Protein AF-A0A5D3FAR1-F1 (afdb_monomer)

pLDDT: mean 75.67, std 11.91, range [49.59, 92.31]

Foldseek 3Di:
DWDWDWDQPPVQRKIFIWTWQDDPDDDAIWTWAFDDDPPDTDIDIDGDDPDPDDDHGNDIGHNVRVVVVVVVCCVVVVPDPCVVVVVVVVVVVVVVVVVVVVVVVVCVVVVVPDPDPDDPVVVVVVVVVPDD

Mean predicted aligne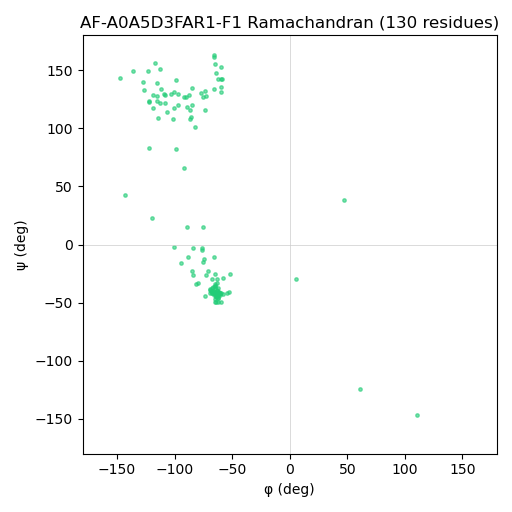d error: 16.91 Å

Organism: NCBI:txid2604572

Solvent-accessible surface area (backbone atoms only — not comparable to full-atom values): 7852 Å² total; per-residue (Å²): 88,81,44,79,47,80,42,80,39,75,94,74,52,24,41,37,33,35,44,29,38,48,50,86,74,96,52,73,31,27,30,43,40,64,44,82,55,87,98,43,80,44,78,46,80,40,80,44,68,92,71,78,86,80,69,81,58,35,43,77,37,47,54,69,57,46,51,52,49,51,51,51,48,46,59,70,67,41,79,52,82,55,49,65,55,52,49,52,51,50,54,49,53,49,54,54,50,52,52,50,51,52,50,51,52,50,49,53,62,52,65,70,62,67,76,80,92,64,81,63,65,76,61,58,54,61,62,67,74,70,67,135

Sequence (132 aa):
MIRAYIREDLPSLSLAVYLVDQQDGERPSRILRIIEGGDATAVQWADLPTERFDVEPTLRIGDSEARALLEALAGHYGGTTDMRTLRADLDYERRRVDELIALMGAVITNGMRRPPRRPPEALMRKLTENQP

Structure (mmCIF, N/CA/C/O backbone):
data_AF-A0A5D3FAR1-F1
#
_entry.id   AF-A0A5D3FAR1-F1
#
loop_
_atom_site.group_PDB
_atom_site.id
_atom_site.type_symbol
_atom_site.label_atom_id
_atom_site.label_alt_id
_atom_site.label_comp_id
_atom_site.label_asym_id
_atom_site.label_entity_id
_atom_site.label_seq_id
_atom_site.pdbx_PDB_ins_code
_atom_site.Cartn_x
_atom_site.Cartn_y
_atom_site.Cartn_z
_atom_site.occupancy
_atom_site.B_iso_or_equiv
_atom_site.auth_seq_id
_atom_site.auth_comp_id
_atom_site.auth_asym_id
_atom_site.auth_atom_id
_atom_site.pdbx_PDB_model_num
ATOM 1 N N . MET A 1 1 ? 20.068 4.408 4.145 1.00 84.38 1 MET A N 1
ATOM 2 C CA . MET A 1 1 ? 19.150 3.507 4.883 1.00 84.38 1 MET A CA 1
ATOM 3 C C . MET A 1 1 ? 17.947 3.259 3.997 1.00 84.38 1 MET A C 1
ATOM 5 O O . MET A 1 1 ? 17.277 4.216 3.630 1.00 84.38 1 MET A O 1
ATOM 9 N N . ILE A 1 2 ? 17.638 1.998 3.690 1.00 87.75 2 ILE A N 1
ATOM 10 C CA . ILE A 1 2 ? 16.478 1.672 2.851 1.00 87.75 2 ILE A CA 1
ATOM 11 C C . ILE A 1 2 ? 15.190 1.788 3.673 1.00 87.75 2 ILE A C 1
ATOM 13 O O . ILE A 1 2 ? 15.088 1.234 4.768 1.00 87.75 2 ILE A O 1
ATOM 17 N N . ARG A 1 3 ? 14.206 2.507 3.135 1.00 86.69 3 ARG A N 1
ATOM 18 C CA . ARG A 1 3 ? 12.857 2.661 3.675 1.00 86.69 3 ARG A CA 1
ATOM 19 C C . ARG A 1 3 ? 11.823 2.325 2.613 1.00 86.69 3 ARG A C 1
ATOM 21 O O . ARG A 1 3 ? 11.966 2.710 1.455 1.00 86.69 3 ARG A O 1
ATOM 28 N N . ALA A 1 4 ? 10.770 1.637 3.036 1.00 87.31 4 ALA A N 1
ATOM 29 C CA . ALA A 1 4 ? 9.595 1.401 2.216 1.00 87.31 4 ALA A CA 1
ATOM 30 C C . ALA A 1 4 ? 8.519 2.438 2.555 1.00 87.31 4 ALA A C 1
ATOM 32 O O . ALA A 1 4 ? 8.180 2.617 3.726 1.00 87.31 4 ALA A O 1
ATOM 33 N N . TYR A 1 5 ? 7.972 3.097 1.538 1.00 86.44 5 TYR A N 1
ATOM 34 C CA . TYR A 1 5 ? 6.767 3.913 1.652 1.00 86.44 5 TYR A CA 1
ATOM 35 C C . TYR A 1 5 ? 5.648 3.240 0.872 1.00 86.44 5 TYR A C 1
ATOM 37 O O . TYR A 1 5 ? 5.850 2.810 -0.263 1.00 86.44 5 TYR A O 1
ATOM 45 N N . ILE A 1 6 ? 4.476 3.150 1.489 1.00 85.12 6 ILE A N 1
ATOM 46 C CA . ILE A 1 6 ? 3.296 2.523 0.902 1.00 85.12 6 ILE A CA 1
ATOM 47 C C . ILE A 1 6 ? 2.225 3.598 0.801 1.00 85.12 6 ILE A C 1
ATOM 49 O O . ILE A 1 6 ? 1.949 4.295 1.779 1.00 85.12 6 ILE A O 1
ATOM 53 N N . ARG A 1 7 ? 1.647 3.748 -0.388 1.00 85.25 7 ARG A N 1
ATOM 54 C CA . ARG A 1 7 ? 0.535 4.660 -0.642 1.00 85.25 7 ARG A CA 1
ATOM 55 C C . ARG A 1 7 ? -0.600 3.894 -1.299 1.00 85.25 7 ARG A C 1
ATOM 57 O O . ARG A 1 7 ? -0.377 3.167 -2.263 1.00 85.25 7 ARG A O 1
ATOM 64 N N . GLU A 1 8 ? -1.807 4.101 -0.797 1.00 80.44 8 GLU A N 1
ATOM 65 C CA . GLU A 1 8 ? -3.019 3.619 -1.448 1.00 80.44 8 GLU A CA 1
ATOM 66 C C . GLU A 1 8 ? -3.340 4.506 -2.651 1.00 80.44 8 GLU A C 1
ATOM 68 O O . GLU A 1 8 ? -3.412 5.733 -2.545 1.00 80.44 8 GLU A O 1
ATOM 73 N N . ASP A 1 9 ? -3.514 3.882 -3.808 1.00 79.19 9 ASP A N 1
ATOM 74 C CA . ASP A 1 9 ? -4.005 4.519 -5.020 1.00 79.19 9 ASP A CA 1
ATOM 75 C C . ASP A 1 9 ? -5.501 4.204 -5.145 1.00 79.19 9 ASP A C 1
ATOM 77 O O . ASP A 1 9 ? -5.911 3.242 -5.795 1.00 79.19 9 ASP A O 1
ATOM 81 N N . LEU A 1 10 ? -6.316 4.991 -4.433 1.00 72.88 10 LEU A N 1
ATOM 82 C CA . LEU A 1 10 ? -7.761 4.769 -4.289 1.00 72.88 10 LEU A CA 1
ATOM 83 C C . LEU A 1 10 ? -8.511 4.615 -5.630 1.00 72.88 10 LEU A C 1
ATOM 85 O O . LEU A 1 10 ? -9.367 3.735 -5.707 1.00 72.88 10 LEU A O 1
ATOM 89 N N . PRO A 1 11 ? -8.216 5.392 -6.695 1.00 75.81 11 PRO A N 1
ATOM 90 C CA . PRO A 1 11 ? -8.874 5.221 -7.992 1.00 75.81 11 PRO A CA 1
ATOM 91 C C . PRO A 1 11 ? -8.607 3.870 -8.665 1.00 75.81 11 PRO A C 1
ATOM 93 O O . PRO A 1 11 ? -9.475 3.368 -9.374 1.00 75.81 11 PRO A O 1
ATOM 96 N N . SER A 1 12 ? -7.419 3.292 -8.473 1.00 72.56 12 SER A N 1
ATOM 97 C CA . SER A 1 12 ? -7.025 2.018 -9.088 1.00 72.56 12 SER A CA 1
ATOM 98 C C . SER A 1 12 ? -7.150 0.824 -8.140 1.00 72.56 12 SER A C 1
ATOM 100 O O . SER A 1 12 ? -6.876 -0.301 -8.553 1.00 72.56 12 SER A O 1
ATOM 102 N N . LEU A 1 13 ? -7.555 1.062 -6.883 1.00 81.19 13 LEU A N 1
ATOM 103 C CA . LEU A 1 13 ? -7.555 0.074 -5.798 1.00 81.19 13 LEU A CA 1
ATOM 104 C C . LEU A 1 13 ? -6.222 -0.691 -5.727 1.00 81.19 13 LEU A C 1
ATOM 106 O O . LEU A 1 13 ? -6.192 -1.896 -5.499 1.00 81.19 13 LEU A O 1
ATOM 110 N N . SER A 1 14 ? -5.107 0.002 -5.965 1.00 83.19 14 SER A N 1
ATOM 111 C CA . SER A 1 14 ? -3.774 -0.601 -5.952 1.00 83.19 14 SER A CA 1
ATOM 112 C C . SER A 1 14 ? -2.908 -0.008 -4.849 1.00 83.19 14 SER A C 1
ATOM 114 O O . SER A 1 14 ? -3.122 1.113 -4.382 1.00 83.19 14 SER A O 1
ATOM 116 N N . LEU A 1 15 ? -1.911 -0.773 -4.415 1.00 85.44 15 LEU A N 1
ATOM 117 C CA . LEU A 1 15 ? -0.875 -0.299 -3.510 1.00 85.44 15 LEU A CA 1
ATOM 118 C C . LEU A 1 15 ? 0.348 0.106 -4.324 1.00 85.44 15 LEU A C 1
ATOM 120 O O . LEU A 1 15 ? 0.955 -0.707 -5.023 1.00 85.44 15 LEU A O 1
ATOM 124 N N . ALA A 1 16 ? 0.729 1.372 -4.201 1.00 89.12 16 ALA A N 1
ATOM 125 C CA . ALA A 1 16 ? 1.974 1.895 -4.731 1.00 89.12 16 ALA A CA 1
ATOM 126 C C . ALA A 1 16 ? 3.070 1.745 -3.669 1.00 89.12 16 ALA A C 1
ATOM 128 O O . ALA A 1 16 ? 2.982 2.325 -2.582 1.00 89.12 16 ALA A O 1
ATOM 129 N N . VAL A 1 17 ? 4.106 0.969 -3.986 1.00 88.81 17 VAL A N 1
ATOM 130 C CA . VAL A 1 17 ? 5.241 0.707 -3.097 1.00 88.81 17 VAL A CA 1
ATOM 131 C C . VAL A 1 17 ? 6.473 1.435 -3.616 1.00 88.81 17 VAL A C 1
ATOM 133 O O . VAL A 1 17 ? 6.859 1.288 -4.774 1.00 88.81 17 VAL A O 1
ATOM 136 N N . TYR A 1 18 ? 7.115 2.200 -2.740 1.00 91.00 18 TYR A N 1
ATOM 137 C CA . TYR A 1 18 ? 8.326 2.962 -3.021 1.00 91.00 18 TYR A CA 1
ATOM 138 C C . TYR A 1 18 ? 9.447 2.459 -2.121 1.00 91.00 18 TYR A C 1
ATOM 140 O O . TYR A 1 18 ? 9.359 2.585 -0.899 1.00 91.00 18 TYR A O 1
ATOM 148 N N . LEU A 1 19 ? 10.510 1.917 -2.706 1.00 91.12 19 LEU A N 1
ATOM 149 C CA . LEU A 1 19 ? 11.707 1.523 -1.968 1.00 91.12 19 LEU A CA 1
ATOM 150 C C . LEU A 1 19 ? 12.769 2.597 -2.157 1.00 91.12 19 LEU A C 1
ATOM 152 O O . LEU A 1 19 ? 13.328 2.747 -3.241 1.00 91.12 19 LEU A O 1
ATOM 156 N N . VAL A 1 20 ? 13.017 3.364 -1.102 1.00 91.00 20 VAL A N 1
ATOM 157 C CA . VAL A 1 20 ? 13.899 4.527 -1.129 1.00 91.00 20 VAL A CA 1
ATOM 158 C C . VAL A 1 20 ? 15.098 4.272 -0.235 1.00 91.00 20 VAL A C 1
ATOM 160 O O . VAL A 1 20 ? 14.945 4.028 0.958 1.00 91.00 20 VAL A O 1
ATOM 163 N N . ASP A 1 21 ? 16.299 4.377 -0.782 1.00 90.62 21 ASP A N 1
ATOM 164 C CA . ASP A 1 21 ? 17.505 4.508 0.018 1.00 90.62 21 ASP A CA 1
ATOM 165 C C . ASP A 1 21 ? 17.669 5.972 0.435 1.00 90.62 21 ASP A C 1
ATOM 167 O O . ASP A 1 21 ? 18.071 6.834 -0.353 1.00 90.62 21 ASP A O 1
ATOM 171 N N . GLN A 1 22 ? 17.297 6.253 1.684 1.00 84.25 22 GLN A N 1
ATOM 172 C CA . GLN A 1 22 ? 17.501 7.551 2.304 1.00 84.25 22 GLN A CA 1
ATOM 173 C C . GLN A 1 22 ? 18.977 7.725 2.636 1.00 84.25 22 GLN A C 1
ATOM 175 O O . GLN A 1 22 ? 19.537 6.995 3.459 1.00 84.25 22 GLN A O 1
ATOM 180 N N . GLN A 1 23 ? 19.591 8.701 1.989 1.00 81.75 23 GLN A N 1
ATOM 181 C CA . GLN A 1 23 ? 20.951 9.131 2.268 1.00 81.75 23 GLN A CA 1
ATOM 182 C C . GLN A 1 23 ? 20.877 10.404 3.115 1.00 81.75 23 GLN A C 1
ATOM 184 O O . GLN A 1 23 ? 20.132 11.322 2.776 1.00 81.75 23 GLN A O 1
ATOM 189 N N . ASP A 1 24 ? 21.631 10.443 4.212 1.00 71.62 24 ASP A N 1
ATOM 190 C CA . ASP A 1 24 ? 21.807 11.657 5.010 1.00 71.62 24 ASP A CA 1
ATOM 191 C C . ASP A 1 24 ? 22.987 12.460 4.431 1.00 71.62 24 ASP A C 1
ATOM 193 O O . ASP A 1 24 ? 24.073 11.912 4.229 1.00 71.62 24 ASP A O 1
ATOM 197 N N . GLY A 1 25 ? 22.789 13.755 4.154 1.00 71.81 25 GLY A N 1
ATOM 198 C CA . GLY A 1 25 ? 23.844 14.674 3.695 1.00 71.81 25 GLY A CA 1
ATOM 199 C C . GLY A 1 25 ? 23.716 15.143 2.237 1.00 71.81 25 GLY A C 1
ATOM 200 O O . GLY A 1 25 ? 22.615 15.348 1.739 1.00 71.81 25 GLY A O 1
ATOM 201 N N . GLU A 1 26 ? 24.855 15.359 1.565 1.00 73.38 26 GLU A N 1
ATOM 202 C CA . GLU A 1 26 ? 24.946 15.943 0.207 1.00 73.38 26 GLU A CA 1
ATOM 203 C C . GLU A 1 26 ? 24.529 14.995 -0.929 1.00 73.38 26 GLU A C 1
ATOM 205 O O . GLU A 1 26 ? 24.374 15.423 -2.073 1.00 73.38 26 GLU A O 1
ATOM 210 N N . ARG A 1 27 ? 24.369 13.696 -0.651 1.00 77.75 27 ARG A N 1
ATOM 211 C CA . ARG A 1 27 ? 23.982 12.723 -1.679 1.00 77.75 27 ARG A CA 1
ATOM 212 C C . ARG A 1 27 ? 22.463 12.695 -1.840 1.00 77.75 27 ARG A C 1
ATOM 214 O O . ARG A 1 27 ? 21.761 12.607 -0.832 1.00 77.75 27 ARG A O 1
ATOM 221 N N . PRO A 1 28 ? 21.943 12.699 -3.079 1.00 82.56 28 PRO A N 1
ATOM 222 C CA . PRO A 1 28 ? 20.513 12.556 -3.292 1.00 82.56 28 PRO A CA 1
ATOM 223 C C . PRO A 1 28 ? 20.042 11.195 -2.770 1.00 82.56 28 PRO A C 1
ATOM 225 O O . PRO A 1 28 ? 20.733 10.180 -2.902 1.00 82.56 28 PRO A O 1
ATOM 228 N N . SER A 1 29 ? 18.846 11.175 -2.177 1.00 88.75 29 SER A N 1
ATOM 229 C CA . SER A 1 29 ? 18.149 9.915 -1.903 1.00 88.75 29 SER A CA 1
ATOM 230 C C . SER A 1 29 ? 17.906 9.176 -3.218 1.00 88.75 29 SER A C 1
ATOM 232 O O . SER A 1 29 ? 17.794 9.801 -4.271 1.00 88.75 29 SER A O 1
ATOM 234 N N . ARG A 1 30 ? 17.814 7.849 -3.173 1.00 91.12 30 ARG A N 1
ATOM 235 C CA . ARG A 1 30 ? 17.623 7.021 -4.372 1.00 91.12 30 ARG A CA 1
ATOM 236 C C . ARG A 1 30 ? 16.381 6.168 -4.256 1.00 91.12 30 ARG A C 1
ATOM 238 O O . ARG A 1 30 ? 16.026 5.760 -3.160 1.00 91.12 30 ARG A O 1
ATOM 245 N N . ILE A 1 31 ? 15.743 5.866 -5.375 1.00 91.50 31 ILE A N 1
ATOM 246 C CA . ILE A 1 31 ? 14.598 4.966 -5.469 1.00 91.50 31 ILE A CA 1
ATOM 247 C C . ILE A 1 31 ? 14.962 3.732 -6.288 1.00 91.50 31 ILE A C 1
ATOM 249 O O . ILE A 1 31 ? 15.649 3.824 -7.307 1.00 91.50 31 ILE A O 1
ATOM 253 N N . LEU A 1 32 ? 14.503 2.569 -5.839 1.00 92.19 32 LEU A N 1
ATOM 254 C CA . LEU A 1 32 ? 14.657 1.328 -6.578 1.00 92.19 32 LEU A CA 1
ATOM 255 C C . LEU A 1 32 ? 13.695 1.314 -7.768 1.00 92.19 32 LEU A C 1
ATOM 257 O O . LEU A 1 32 ? 12.502 1.590 -7.623 1.00 92.19 32 LEU A O 1
ATOM 261 N N . ARG A 1 33 ? 14.212 0.959 -8.938 1.00 92.31 33 ARG A N 1
ATOM 262 C CA . ARG A 1 33 ? 13.465 0.754 -10.175 1.00 92.31 33 ARG A CA 1
ATOM 263 C C . ARG A 1 33 ? 13.573 -0.700 -10.582 1.00 92.31 33 ARG A C 1
ATOM 265 O O . ARG A 1 33 ? 14.677 -1.234 -10.677 1.00 92.31 33 ARG A O 1
ATOM 272 N N . ILE A 1 34 ? 12.420 -1.303 -10.829 1.00 88.25 34 ILE A N 1
ATOM 273 C CA . ILE A 1 34 ? 12.309 -2.625 -11.425 1.00 88.25 34 ILE A CA 1
ATOM 274 C C . ILE A 1 34 ? 11.971 -2.385 -12.892 1.00 88.25 34 ILE A C 1
ATOM 276 O O . ILE A 1 34 ? 10.965 -1.753 -13.198 1.00 88.25 34 ILE A O 1
ATOM 280 N N . ILE A 1 35 ? 12.859 -2.809 -13.783 1.00 84.12 35 ILE A N 1
ATOM 281 C CA . ILE A 1 35 ? 12.661 -2.716 -15.226 1.00 84.12 35 ILE A CA 1
ATOM 282 C C . ILE A 1 35 ? 12.379 -4.126 -15.717 1.00 84.12 35 ILE A C 1
ATOM 284 O O . ILE A 1 35 ? 13.241 -5.006 -15.650 1.00 84.12 35 ILE A O 1
ATOM 288 N N . GLU A 1 36 ? 11.166 -4.331 -16.206 1.00 79.00 36 GLU A N 1
ATOM 289 C CA . GLU A 1 36 ? 10.768 -5.581 -16.839 1.00 79.00 36 GLU A CA 1
ATOM 290 C C . GLU A 1 36 ? 11.163 -5.528 -18.317 1.00 79.00 36 GLU A C 1
ATOM 292 O O . GLU A 1 36 ? 10.618 -4.750 -19.100 1.00 79.00 36 GLU A O 1
ATOM 297 N N . GLY A 1 37 ? 12.170 -6.318 -18.692 1.00 65.94 37 GLY A N 1
ATOM 298 C CA . GLY A 1 37 ? 12.676 -6.413 -20.058 1.00 65.94 37 GLY A CA 1
ATOM 299 C C . GLY A 1 37 ? 12.600 -7.849 -20.564 1.00 65.94 37 GLY A C 1
ATOM 300 O O . GLY A 1 37 ? 13.594 -8.570 -20.519 1.00 65.94 37 GLY A O 1
ATOM 301 N N . GLY A 1 38 ? 11.431 -8.267 -21.056 1.00 71.94 38 GLY A N 1
ATOM 302 C CA . GLY A 1 38 ? 11.229 -9.628 -21.570 1.00 71.94 38 GLY A CA 1
ATOM 303 C C . GLY A 1 38 ? 11.472 -10.693 -20.493 1.00 71.94 38 GLY A C 1
ATOM 304 O O . GLY A 1 38 ? 10.871 -10.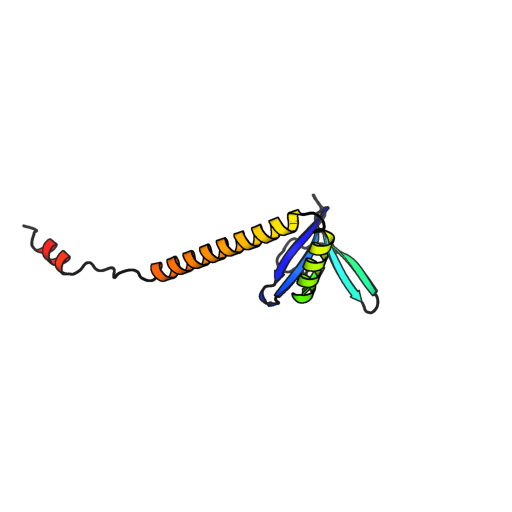629 -19.427 1.00 71.94 38 GLY A O 1
ATOM 305 N N . ASP A 1 39 ? 12.376 -11.642 -20.758 1.00 76.81 39 ASP A N 1
ATOM 306 C CA . ASP A 1 39 ? 12.703 -12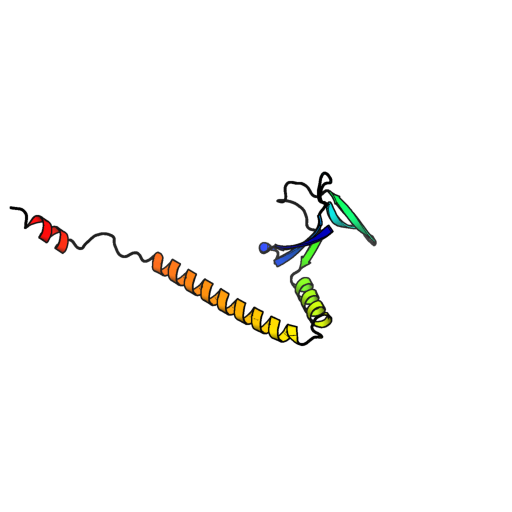.753 -19.844 1.00 76.81 39 ASP A CA 1
ATOM 307 C C . ASP A 1 39 ? 13.599 -12.355 -18.654 1.00 76.81 39 ASP A C 1
ATOM 309 O O . ASP A 1 39 ? 13.912 -13.190 -17.803 1.00 76.81 39 ASP A O 1
ATOM 313 N N . ALA A 1 40 ? 14.043 -11.097 -18.580 1.00 71.56 40 ALA A N 1
ATOM 314 C CA . ALA A 1 40 ? 14.918 -10.623 -17.516 1.00 71.56 40 ALA A CA 1
ATOM 315 C C . ALA A 1 40 ? 14.295 -9.450 -16.752 1.00 71.56 40 ALA A C 1
ATOM 317 O O . ALA A 1 40 ? 13.991 -8.391 -17.306 1.00 71.56 40 ALA A O 1
ATOM 318 N N . THR A 1 41 ? 14.174 -9.620 -15.438 1.00 82.12 41 THR A N 1
ATOM 319 C CA . THR A 1 41 ? 13.886 -8.526 -14.511 1.00 82.12 41 THR A CA 1
ATOM 320 C C . THR A 1 41 ? 15.200 -7.872 -14.099 1.00 82.12 41 THR A C 1
ATOM 322 O O . THR A 1 41 ? 16.039 -8.498 -13.448 1.00 82.12 41 THR A O 1
ATOM 325 N N . ALA A 1 42 ? 15.389 -6.606 -14.467 1.00 85.00 42 ALA A N 1
ATOM 326 C CA . ALA A 1 42 ? 16.529 -5.809 -14.032 1.00 85.00 42 ALA A CA 1
ATOM 327 C C . ALA A 1 42 ? 16.133 -4.914 -12.853 1.00 85.00 42 ALA A C 1
ATOM 329 O O . ALA A 1 42 ? 15.037 -4.356 -12.810 1.00 85.00 42 ALA A O 1
ATOM 330 N N . VAL A 1 43 ? 17.044 -4.756 -11.894 1.00 89.31 43 VAL A N 1
ATOM 331 C CA . VAL A 1 43 ? 16.840 -3.918 -10.710 1.00 89.31 43 VAL A CA 1
ATOM 332 C C . VAL A 1 43 ? 17.941 -2.866 -10.665 1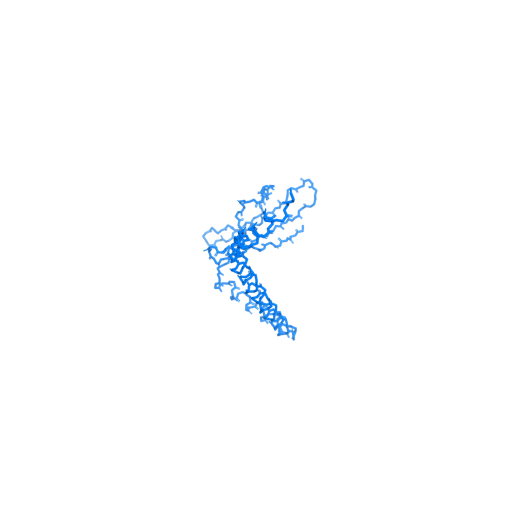.00 89.31 43 VAL A C 1
ATOM 334 O O . VAL A 1 43 ? 19.122 -3.208 -10.645 1.00 89.31 43 VAL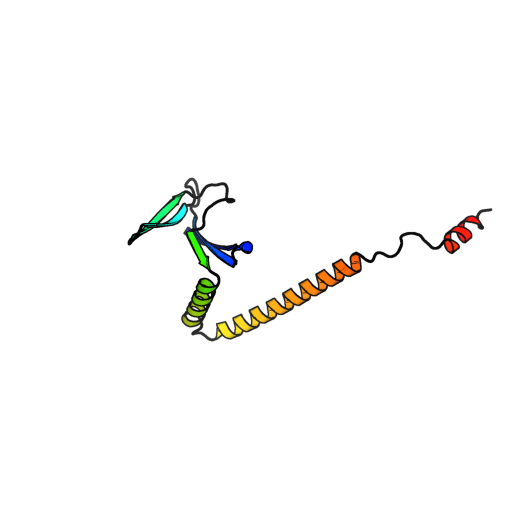 A O 1
ATOM 337 N N . GLN A 1 44 ? 17.565 -1.588 -10.644 1.00 91.50 44 GLN A N 1
ATOM 338 C CA . GLN A 1 44 ? 18.514 -0.474 -10.619 1.00 91.50 44 GLN A CA 1
ATOM 339 C C . GLN A 1 44 ? 18.113 0.607 -9.615 1.00 91.50 44 GLN A C 1
ATOM 341 O O . GLN A 1 44 ? 16.933 0.851 -9.380 1.00 91.50 44 GLN A O 1
ATOM 346 N N . TRP A 1 45 ? 19.100 1.294 -9.045 1.00 91.25 45 TRP A N 1
ATOM 347 C CA . TRP A 1 45 ? 18.866 2.483 -8.226 1.00 91.25 45 TRP A CA 1
ATOM 348 C C . TRP A 1 45 ? 18.890 3.729 -9.108 1.00 91.25 45 TRP A C 1
ATOM 350 O O . TRP A 1 45 ? 19.862 3.955 -9.825 1.00 91.25 45 TRP A O 1
ATOM 360 N N . ALA A 1 46 ? 17.840 4.540 -9.031 1.00 90.00 46 ALA A N 1
ATOM 361 C CA . ALA A 1 46 ? 17.752 5.839 -9.686 1.00 90.00 46 ALA A CA 1
ATOM 362 C C . ALA A 1 46 ? 17.736 6.954 -8.638 1.00 90.00 46 ALA A C 1
ATOM 364 O O . ALA A 1 46 ? 17.249 6.749 -7.526 1.00 90.00 46 ALA A O 1
ATOM 365 N N . ASP A 1 47 ? 18.239 8.135 -8.979 1.00 89.75 47 ASP A N 1
ATOM 366 C CA . ASP A 1 47 ? 18.157 9.281 -8.075 1.00 89.75 47 ASP A CA 1
ATOM 367 C C . ASP A 1 47 ? 16.689 9.697 -7.885 1.00 89.75 47 ASP A C 1
ATOM 369 O O . ASP A 1 47 ? 15.899 9.746 -8.833 1.00 89.75 47 ASP A O 1
ATOM 373 N N . LEU A 1 48 ? 16.303 9.937 -6.633 1.00 86.06 48 LEU A N 1
ATOM 374 C CA . LEU A 1 48 ? 14.966 10.382 -6.268 1.00 86.06 48 LEU A CA 1
ATOM 375 C C . LEU A 1 48 ? 14.917 11.912 -6.403 1.00 86.06 48 LEU A C 1
ATOM 377 O O . LEU A 1 48 ? 15.675 12.596 -5.707 1.00 86.06 48 LEU A O 1
ATOM 381 N N . PRO A 1 49 ? 14.039 12.469 -7.254 1.00 81.25 49 PRO A N 1
ATOM 382 C CA . PRO A 1 49 ? 13.929 13.911 -7.390 1.00 81.25 49 PRO A CA 1
ATOM 383 C C . PRO A 1 49 ? 13.447 14.556 -6.086 1.00 81.25 49 PRO A C 1
ATOM 3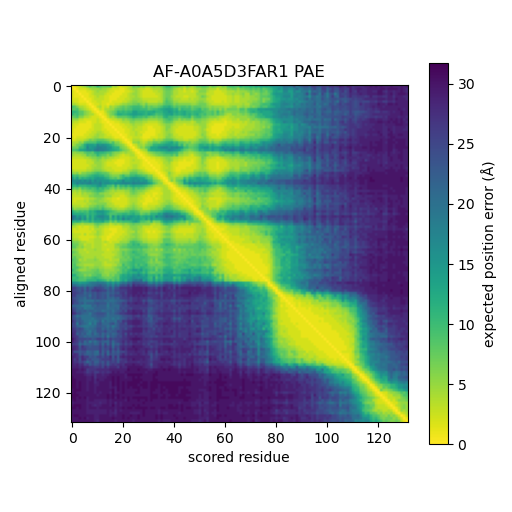85 O O . PRO A 1 49 ? 12.665 13.982 -5.324 1.00 81.25 49 PRO A O 1
ATOM 388 N N . THR A 1 50 ? 13.922 15.775 -5.832 1.00 69.94 50 THR A N 1
ATOM 389 C CA . THR A 1 50 ? 13.609 16.545 -4.620 1.00 69.94 50 THR A CA 1
ATOM 390 C C . THR A 1 50 ? 12.116 16.884 -4.525 1.00 69.94 50 THR A C 1
ATOM 392 O O . THR A 1 50 ? 11.561 16.968 -3.428 1.00 69.94 50 THR A O 1
ATOM 395 N N . GLU A 1 51 ? 11.448 17.031 -5.672 1.00 67.69 51 GLU A N 1
ATOM 396 C CA . GLU A 1 51 ? 10.009 17.269 -5.773 1.00 67.69 51 GLU A CA 1
ATOM 397 C C . GLU A 1 51 ? 9.248 15.936 -5.763 1.00 67.69 51 GLU A C 1
ATOM 399 O O . GLU A 1 51 ? 9.286 15.144 -6.702 1.00 67.69 51 GLU A O 1
ATOM 404 N N . ARG A 1 52 ? 8.563 15.666 -4.647 1.00 61.03 52 ARG A N 1
ATOM 405 C CA . ARG A 1 52 ? 8.013 14.340 -4.309 1.00 61.03 52 ARG A CA 1
ATOM 406 C C . ARG A 1 52 ? 6.736 13.946 -5.060 1.00 61.03 52 ARG A C 1
ATOM 408 O O . ARG A 1 52 ? 6.234 12.846 -4.838 1.00 61.03 52 ARG A O 1
ATOM 415 N N . PHE A 1 53 ? 6.163 14.830 -5.872 1.00 56.50 53 PHE A N 1
ATOM 416 C CA . PHE A 1 53 ? 4.749 14.719 -6.240 1.00 56.50 53 PHE A CA 1
ATOM 417 C C . PHE A 1 53 ? 4.447 13.857 -7.468 1.00 56.50 53 PHE A C 1
ATOM 419 O O . PHE A 1 53 ? 3.287 13.490 -7.627 1.00 56.50 53 PHE A O 1
ATOM 426 N N . ASP A 1 54 ? 5.446 13.448 -8.258 1.00 71.19 54 ASP A N 1
ATOM 427 C CA . ASP A 1 54 ? 5.183 12.682 -9.489 1.00 71.19 54 ASP A CA 1
ATOM 428 C C . ASP A 1 54 ? 6.224 11.592 -9.782 1.00 71.19 54 ASP A C 1
ATOM 430 O O . ASP A 1 54 ? 6.718 11.409 -10.892 1.00 71.19 54 ASP A O 1
ATOM 434 N N . VAL A 1 55 ? 6.621 10.869 -8.735 1.00 84.06 55 VAL A N 1
ATOM 435 C CA . VAL A 1 55 ? 7.558 9.753 -8.871 1.00 84.06 55 VAL A CA 1
ATOM 436 C C . VAL A 1 55 ? 6.768 8.465 -9.078 1.00 84.06 55 VAL A C 1
ATOM 438 O O . VAL A 1 55 ? 5.896 8.121 -8.275 1.00 84.06 55 VAL A O 1
ATOM 441 N N . GLU A 1 56 ? 7.092 7.725 -10.138 1.00 87.69 56 GLU A N 1
ATOM 442 C CA . GLU A 1 56 ? 6.553 6.380 -10.348 1.00 87.69 56 GLU A CA 1
ATOM 443 C C . GLU A 1 56 ? 6.928 5.473 -9.154 1.00 87.69 56 GLU A C 1
ATOM 445 O O . GLU A 1 56 ? 8.027 5.620 -8.610 1.00 87.69 56 GLU A O 1
ATOM 450 N N . PRO A 1 57 ? 6.062 4.563 -8.687 1.00 89.06 57 PRO A N 1
ATOM 451 C CA . PRO A 1 57 ? 6.439 3.605 -7.649 1.00 89.06 57 PRO A CA 1
ATOM 452 C C . PRO A 1 57 ? 7.508 2.612 -8.125 1.00 89.06 57 PRO A C 1
ATOM 454 O O . PRO A 1 57 ? 7.747 2.438 -9.316 1.00 89.06 57 PRO A O 1
ATOM 457 N N . THR A 1 58 ? 8.159 1.945 -7.175 1.00 89.94 58 THR A N 1
ATOM 458 C CA . THR A 1 58 ? 9.039 0.799 -7.452 1.00 89.94 58 THR A CA 1
ATOM 459 C C . THR A 1 58 ? 8.231 -0.399 -7.943 1.00 89.94 58 THR A C 1
ATOM 461 O O . THR A 1 58 ? 8.676 -1.120 -8.828 1.00 89.94 58 THR A O 1
ATOM 464 N N . LEU A 1 59 ? 7.059 -0.611 -7.341 1.00 88.88 59 LEU A N 1
ATOM 465 C CA . LEU A 1 59 ? 6.138 -1.696 -7.655 1.00 88.88 59 LEU A CA 1
ATOM 466 C C . LEU A 1 59 ? 4.702 -1.220 -7.428 1.00 88.88 59 LEU A C 1
ATOM 468 O O . LEU A 1 59 ? 4.424 -0.491 -6.470 1.00 88.88 59 LEU A O 1
ATOM 472 N N . ARG A 1 60 ? 3.786 -1.675 -8.282 1.00 88.88 60 ARG A N 1
ATOM 473 C CA . ARG A 1 60 ? 2.343 -1.586 -8.047 1.00 88.88 60 ARG A CA 1
ATOM 474 C C . ARG A 1 60 ? 1.806 -2.975 -7.760 1.00 88.88 60 ARG A C 1
ATOM 476 O O . ARG A 1 60 ? 2.071 -3.904 -8.513 1.00 88.88 60 ARG A O 1
ATOM 483 N N . ILE A 1 61 ? 1.059 -3.098 -6.675 1.00 87.81 61 ILE A N 1
ATOM 484 C CA . ILE A 1 61 ? 0.421 -4.348 -6.274 1.00 87.81 61 ILE A CA 1
ATOM 485 C C . ILE A 1 61 ? -1.085 -4.146 -6.416 1.00 87.81 61 ILE A C 1
ATOM 487 O O . ILE A 1 61 ? -1.638 -3.221 -5.819 1.00 87.81 61 ILE A O 1
ATOM 491 N N . GLY A 1 62 ? -1.738 -4.976 -7.229 1.00 86.69 62 GLY A N 1
ATOM 492 C CA . GLY A 1 62 ? -3.196 -4.981 -7.336 1.00 86.69 62 GLY A CA 1
ATOM 493 C C . GLY A 1 62 ? -3.859 -5.437 -6.034 1.00 86.69 62 GLY A C 1
ATOM 494 O O . GLY A 1 62 ? -3.225 -6.059 -5.183 1.00 86.69 62 GLY A O 1
ATOM 495 N N . ASP A 1 63 ? -5.144 -5.126 -5.861 1.00 78.88 63 ASP A N 1
ATOM 496 C CA . ASP A 1 63 ? -5.922 -5.498 -4.667 1.00 78.88 63 ASP A CA 1
ATOM 497 C C . ASP A 1 63 ? -5.881 -7.014 -4.383 1.00 78.88 63 ASP A C 1
ATOM 499 O O . ASP A 1 63 ? -5.704 -7.445 -3.241 1.00 78.88 63 ASP A O 1
ATOM 503 N N . SER A 1 64 ? -5.989 -7.842 -5.426 1.00 80.38 64 SER A N 1
ATOM 504 C CA . SER A 1 64 ? -5.908 -9.305 -5.329 1.00 80.38 64 SER A CA 1
ATOM 505 C C . SER A 1 64 ? -4.555 -9.787 -4.811 1.00 80.38 64 SER A C 1
ATOM 507 O O . SER A 1 64 ? -4.490 -10.578 -3.869 1.00 80.38 64 SER A O 1
ATOM 509 N N . GLU A 1 65 ? -3.473 -9.292 -5.401 1.00 84.44 65 GLU A N 1
ATOM 510 C CA . GLU A 1 65 ? -2.099 -9.640 -5.058 1.00 84.44 65 GLU A CA 1
ATOM 511 C C . GLU A 1 65 ? -1.742 -9.117 -3.665 1.00 84.44 65 GLU A C 1
ATOM 513 O O . GLU A 1 65 ? -1.077 -9.807 -2.895 1.00 84.44 65 GLU A O 1
ATOM 518 N N . ALA A 1 66 ? -2.237 -7.932 -3.303 1.00 81.31 66 ALA A N 1
ATOM 519 C CA . ALA A 1 66 ? -2.048 -7.337 -1.988 1.00 81.31 66 ALA A CA 1
ATOM 520 C C . ALA A 1 66 ? -2.719 -8.178 -0.899 1.00 81.31 66 ALA A C 1
ATOM 522 O O . ALA A 1 66 ? -2.103 -8.448 0.133 1.00 81.31 66 ALA A O 1
ATOM 523 N N . ARG A 1 67 ? -3.953 -8.646 -1.132 1.00 79.56 67 ARG A N 1
ATOM 524 C CA . ARG A 1 67 ? -4.642 -9.562 -0.210 1.00 79.56 67 ARG A CA 1
ATOM 525 C C . ARG A 1 67 ? -3.903 -10.884 -0.065 1.00 79.56 67 ARG A C 1
ATOM 527 O O . ARG A 1 67 ? -3.694 -11.320 1.063 1.00 79.56 67 ARG A O 1
ATOM 534 N N . ALA A 1 68 ? -3.473 -11.484 -1.174 1.00 82.56 68 ALA A N 1
ATOM 535 C CA . ALA A 1 68 ? -2.717 -12.733 -1.150 1.00 82.56 68 ALA A CA 1
ATOM 536 C C . ALA A 1 68 ? -1.390 -12.581 -0.388 1.00 82.56 68 ALA A C 1
ATOM 538 O O . ALA A 1 68 ? -1.041 -13.426 0.436 1.00 82.56 68 ALA A O 1
ATOM 539 N N . LEU A 1 69 ? -0.675 -11.472 -0.601 1.00 79.44 69 LEU A N 1
ATOM 540 C CA . LEU A 1 69 ? 0.553 -11.157 0.124 1.00 79.44 69 LEU A CA 1
ATOM 541 C C . LEU A 1 69 ? 0.287 -10.962 1.620 1.00 79.44 69 LEU A C 1
ATOM 543 O O . LEU A 1 69 ? 1.016 -11.510 2.440 1.00 79.44 69 LEU A O 1
ATOM 547 N N . LEU A 1 70 ? -0.754 -10.215 1.992 1.00 77.25 70 LEU A N 1
ATOM 548 C CA . LEU A 1 70 ? -1.136 -10.021 3.392 1.00 77.25 70 LEU A CA 1
ATOM 549 C C . LEU A 1 70 ? -1.505 -11.340 4.070 1.00 77.25 70 LEU A C 1
ATOM 551 O O . LEU A 1 70 ? -1.111 -11.559 5.210 1.00 77.25 70 LEU A O 1
ATOM 555 N N . GLU A 1 71 ? -2.224 -12.224 3.384 1.00 78.50 71 GLU A N 1
ATOM 556 C CA . GLU A 1 71 ? -2.567 -13.548 3.899 1.00 78.50 71 GLU A CA 1
ATOM 557 C C . GLU A 1 71 ? -1.321 -14.422 4.078 1.00 78.50 71 GLU A C 1
ATOM 559 O O . GLU A 1 71 ? -1.150 -15.036 5.131 1.00 78.50 71 GLU A O 1
ATOM 564 N N . ALA A 1 72 ? -0.404 -14.412 3.108 1.00 79.56 72 ALA A N 1
ATOM 565 C CA . ALA A 1 72 ? 0.866 -15.125 3.201 1.00 79.56 72 ALA A CA 1
ATOM 566 C C . ALA A 1 72 ? 1.748 -14.586 4.338 1.00 79.56 72 ALA A C 1
ATOM 568 O O . ALA A 1 72 ? 2.295 -15.366 5.117 1.00 79.56 72 ALA A O 1
ATOM 569 N N . LEU A 1 73 ? 1.851 -13.262 4.485 1.00 76.19 73 LEU A N 1
ATOM 570 C CA . LEU A 1 73 ? 2.581 -12.616 5.578 1.00 76.19 73 LEU A CA 1
ATOM 571 C C . LEU A 1 73 ? 1.921 -12.902 6.929 1.00 76.19 73 LEU A C 1
ATOM 573 O O . LEU A 1 73 ? 2.617 -13.202 7.894 1.00 76.19 73 LEU A O 1
ATOM 577 N N . ALA A 1 74 ? 0.592 -12.873 7.004 1.00 72.81 74 ALA A N 1
ATOM 578 C CA . ALA A 1 74 ? -0.146 -13.247 8.203 1.00 72.81 74 ALA A CA 1
ATOM 579 C C . ALA A 1 74 ? 0.043 -14.731 8.545 1.00 72.81 74 ALA A C 1
ATOM 581 O O . ALA A 1 74 ? 0.139 -15.066 9.717 1.00 72.81 74 ALA A O 1
ATOM 582 N N . GLY A 1 75 ? 0.148 -15.623 7.560 1.00 74.06 75 GLY A N 1
ATOM 583 C CA . GLY A 1 75 ? 0.476 -17.031 7.786 1.00 74.06 75 GLY A CA 1
ATOM 584 C C . GLY A 1 75 ? 1.923 -17.235 8.243 1.00 74.06 75 GLY A C 1
ATOM 585 O O . GLY A 1 75 ? 2.178 -18.015 9.157 1.00 74.06 75 GLY A O 1
ATOM 586 N N . HIS A 1 76 ? 2.866 -16.506 7.644 1.00 74.19 76 HIS A N 1
ATOM 587 C CA . HIS A 1 76 ? 4.297 -16.626 7.922 1.00 74.19 76 HIS A CA 1
ATOM 588 C C . HIS A 1 76 ? 4.697 -16.013 9.273 1.00 74.19 76 HIS A C 1
ATOM 590 O O . HIS A 1 76 ? 5.434 -16.631 10.038 1.00 74.19 76 HIS A O 1
ATOM 596 N N . TYR A 1 77 ? 4.181 -14.825 9.596 1.00 66.81 77 TYR A N 1
ATOM 597 C CA . TYR A 1 77 ? 4.451 -14.118 10.853 1.00 66.81 77 TYR A CA 1
ATOM 598 C C . TYR A 1 77 ? 3.403 -14.386 11.944 1.00 66.81 77 TYR A C 1
ATOM 600 O O . TYR A 1 77 ? 3.653 -14.123 13.115 1.00 66.81 77 TYR A O 1
ATOM 608 N N . GLY A 1 78 ? 2.235 -14.930 11.598 1.00 53.19 78 GLY A N 1
ATOM 609 C CA . GLY A 1 78 ? 1.149 -15.234 12.540 1.00 53.19 78 GLY A CA 1
ATOM 610 C C . GLY A 1 78 ? 1.208 -16.616 13.179 1.00 53.19 78 GLY A C 1
ATOM 611 O O . GLY A 1 78 ? 0.236 -17.029 13.809 1.00 53.19 78 GLY A O 1
ATOM 612 N N . GLY A 1 79 ? 2.347 -17.309 13.088 1.00 55.44 79 GLY A N 1
ATOM 613 C CA . GLY A 1 79 ? 2.633 -18.497 13.899 1.00 55.44 79 GLY A CA 1
ATOM 614 C C . GLY A 1 79 ? 2.759 -18.211 15.403 1.00 55.44 79 GLY A C 1
ATOM 615 O O . GLY A 1 79 ? 2.767 -19.143 16.203 1.00 55.44 79 GLY A O 1
ATOM 616 N N . THR A 1 80 ? 2.818 -16.942 15.816 1.00 56.03 80 THR A N 1
ATOM 617 C CA . THR A 1 80 ? 2.829 -16.536 17.225 1.00 56.03 80 THR A CA 1
ATOM 618 C C . THR A 1 80 ? 1.555 -15.760 17.545 1.00 56.03 80 THR A C 1
ATOM 620 O O . THR A 1 80 ? 1.375 -14.648 17.065 1.00 56.03 80 THR A O 1
ATOM 623 N N . THR A 1 81 ? 0.676 -16.394 18.320 1.00 54.09 81 THR A N 1
ATOM 624 C CA . THR A 1 81 ? -0.493 -15.970 19.128 1.00 54.09 81 THR A CA 1
ATOM 625 C C . THR A 1 81 ? -1.010 -14.509 19.096 1.00 54.09 81 THR A C 1
ATOM 627 O O . THR A 1 81 ? -2.217 -14.317 19.230 1.00 54.09 81 THR A O 1
ATOM 630 N N . ASP A 1 82 ? -0.185 -13.490 18.862 1.00 61.69 82 ASP A N 1
ATOM 631 C CA . ASP A 1 82 ? -0.543 -12.062 18.875 1.00 61.69 82 ASP A CA 1
ATOM 632 C C . ASP A 1 82 ? -1.385 -11.587 17.682 1.00 61.69 82 ASP A C 1
ATOM 634 O O . ASP A 1 82 ? -2.158 -10.644 17.818 1.00 61.69 82 ASP A O 1
ATOM 638 N N . MET A 1 83 ? -1.318 -12.236 16.515 1.00 55.28 83 MET A N 1
ATOM 639 C CA . MET A 1 83 ? -2.045 -11.772 15.317 1.00 55.28 83 MET A CA 1
ATOM 640 C C . MET A 1 83 ? -3.572 -11.887 15.432 1.00 55.28 83 MET A C 1
ATOM 642 O O . MET A 1 83 ? -4.292 -11.089 14.836 1.00 55.28 83 MET A O 1
ATOM 646 N N . ARG A 1 84 ? -4.099 -12.858 16.192 1.00 60.44 84 ARG A N 1
ATOM 647 C CA . ARG A 1 84 ? -5.553 -12.940 16.443 1.00 60.44 84 ARG A CA 1
ATOM 648 C C . ARG A 1 84 ? -6.024 -11.775 17.305 1.00 60.44 84 ARG A C 1
ATOM 650 O O . ARG A 1 84 ? -7.073 -11.206 17.016 1.00 60.44 84 ARG A O 1
ATOM 657 N N . THR A 1 85 ? -5.230 -11.413 18.307 1.00 62.66 85 THR A N 1
ATOM 658 C CA . THR A 1 85 ? -5.458 -10.246 19.162 1.00 62.66 85 THR A CA 1
ATOM 659 C C . THR A 1 85 ? -5.353 -8.963 18.345 1.00 62.66 85 THR A C 1
ATOM 661 O O . THR A 1 85 ? -6.279 -8.166 18.351 1.00 62.66 85 THR A O 1
ATOM 664 N N . LEU A 1 86 ? -4.313 -8.826 17.518 1.00 62.94 86 LEU A N 1
ATOM 665 C CA . LEU A 1 86 ? -4.118 -7.659 16.658 1.00 62.94 86 LEU A CA 1
ATOM 666 C C . LEU A 1 86 ? -5.248 -7.488 15.632 1.00 62.94 86 LEU A C 1
ATOM 668 O O . LEU A 1 86 ? -5.657 -6.372 15.335 1.00 62.94 86 LEU A O 1
ATOM 672 N N . ARG A 1 87 ? -5.772 -8.595 15.088 1.00 71.31 87 ARG A N 1
ATOM 673 C CA . ARG A 1 87 ? -6.914 -8.579 14.163 1.00 71.31 87 ARG A CA 1
ATOM 674 C C . ARG A 1 87 ? -8.196 -8.150 14.870 1.00 71.31 87 ARG A C 1
ATOM 676 O O . ARG A 1 87 ? -8.937 -7.343 14.322 1.00 71.31 87 ARG A O 1
ATOM 683 N N . ALA A 1 88 ? -8.420 -8.645 16.087 1.00 71.12 88 ALA A N 1
ATOM 684 C CA . ALA A 1 88 ? -9.537 -8.212 16.917 1.00 71.12 88 ALA A CA 1
ATOM 685 C C . ALA A 1 88 ? -9.432 -6.719 17.279 1.00 71.12 88 ALA A C 1
ATOM 687 O O . ALA A 1 88 ? -10.432 -6.008 17.201 1.00 71.12 88 ALA A O 1
ATOM 688 N N . ASP A 1 89 ? -8.228 -6.233 17.587 1.00 69.12 89 ASP A N 1
ATOM 689 C CA . ASP A 1 89 ? -7.969 -4.822 17.885 1.00 69.12 89 ASP A CA 1
ATOM 690 C C . ASP A 1 89 ? -8.188 -3.933 16.654 1.00 69.12 89 ASP A C 1
ATOM 692 O O . ASP A 1 89 ? -8.781 -2.860 16.748 1.00 69.12 89 ASP A O 1
ATOM 696 N N . LEU A 1 90 ? -7.776 -4.389 15.469 1.00 78.12 90 LEU A N 1
ATOM 697 C CA . LEU A 1 90 ? -7.966 -3.648 14.221 1.00 78.12 90 LEU A CA 1
ATOM 698 C C . LEU A 1 90 ? -9.448 -3.598 13.818 1.00 78.12 90 LEU A C 1
ATOM 700 O O . LEU A 1 90 ? -9.935 -2.553 13.384 1.00 78.12 90 LEU A O 1
ATOM 704 N N . ASP A 1 91 ? -10.190 -4.689 14.017 1.00 81.06 91 ASP A N 1
ATOM 705 C CA . ASP A 1 91 ? -11.644 -4.718 13.829 1.00 81.06 91 ASP A CA 1
ATOM 706 C C . ASP A 1 91 ?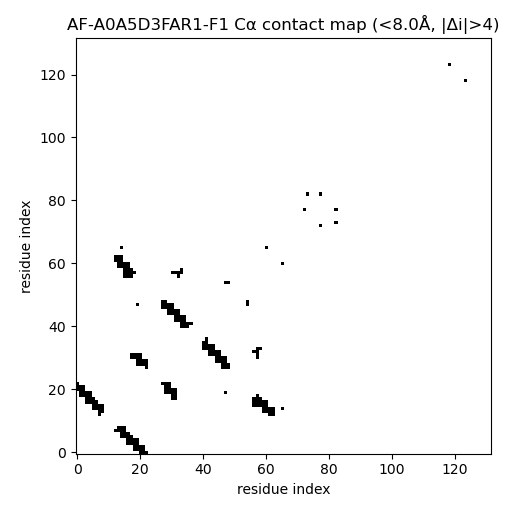 -12.372 -3.813 14.841 1.00 81.06 91 ASP A C 1
ATOM 708 O O . ASP A 1 91 ? -13.364 -3.167 14.492 1.00 81.06 91 ASP A O 1
ATOM 712 N N . TYR A 1 92 ? -11.874 -3.726 16.078 1.00 83.38 92 TYR A N 1
ATOM 713 C CA . TYR A 1 92 ? -12.384 -2.807 17.095 1.00 83.38 92 TYR A CA 1
ATOM 714 C C . TYR A 1 92 ? -12.154 -1.341 16.704 1.00 83.38 92 TYR A C 1
ATOM 716 O O . TYR A 1 92 ? -13.098 -0.548 16.700 1.00 83.38 92 TYR A O 1
ATOM 724 N N . GLU A 1 93 ? -10.934 -0.983 16.300 1.00 77.19 93 GLU A N 1
ATOM 725 C CA . GLU A 1 93 ? -10.620 0.380 15.864 1.00 77.19 93 GLU A CA 1
ATOM 726 C C . GLU A 1 93 ? -11.380 0.766 14.586 1.00 77.19 93 GLU A C 1
ATOM 728 O O . GLU A 1 93 ? -11.844 1.899 14.477 1.00 77.19 93 GLU A O 1
ATOM 733 N N . ARG A 1 94 ? -11.626 -0.172 13.658 1.00 85.12 94 ARG A N 1
ATOM 734 C CA . ARG A 1 94 ? -12.497 0.065 12.491 1.00 85.12 94 ARG A CA 1
ATOM 735 C C . ARG A 1 94 ? -13.917 0.446 12.892 1.00 85.12 94 ARG A C 1
ATOM 737 O O . ARG A 1 94 ? -14.413 1.470 12.437 1.00 85.12 94 ARG A O 1
ATOM 744 N N . ARG A 1 95 ? -14.547 -0.319 13.790 1.00 83.19 95 ARG A N 1
ATOM 745 C CA . ARG A 1 95 ? -15.904 -0.003 14.277 1.00 83.19 95 ARG A CA 1
ATOM 746 C C . ARG A 1 95 ? -15.958 1.360 14.952 1.00 83.19 95 ARG A C 1
ATOM 748 O O . ARG A 1 95 ? -16.876 2.134 14.708 1.00 83.19 95 ARG A O 1
ATOM 755 N N . ARG A 1 96 ? -14.948 1.675 15.759 1.00 85.12 96 ARG A N 1
ATOM 756 C CA . ARG A 1 96 ? -14.835 2.970 16.434 1.00 85.12 96 ARG A CA 1
ATOM 757 C C . ARG A 1 96 ? -14.691 4.131 15.441 1.00 85.12 96 ARG A C 1
ATOM 759 O O . ARG A 1 96 ? -15.271 5.195 15.653 1.00 85.12 96 ARG A O 1
ATOM 766 N N . VAL A 1 97 ? -13.936 3.945 14.358 1.00 81.81 97 VAL A N 1
ATOM 767 C CA . VAL A 1 97 ? -13.815 4.937 13.277 1.00 81.81 97 VAL A CA 1
ATOM 768 C C . VAL A 1 97 ? -15.133 5.088 12.517 1.00 81.81 97 VAL A C 1
ATOM 770 O O . VAL A 1 97 ? -15.547 6.219 12.263 1.00 81.81 97 VAL A O 1
ATOM 773 N N . ASP A 1 98 ? -15.834 3.994 12.222 1.00 86.31 98 ASP A N 1
ATOM 774 C CA . ASP A 1 98 ? -17.150 4.032 11.573 1.00 86.31 98 ASP A CA 1
ATOM 775 C C . ASP A 1 98 ? -18.182 4.792 12.423 1.00 86.31 98 ASP A C 1
ATOM 777 O O . ASP A 1 98 ? -18.929 5.626 11.908 1.00 86.31 98 ASP A O 1
ATOM 781 N N . GLU A 1 99 ? -18.184 4.578 13.741 1.00 81.94 99 GLU A N 1
ATOM 782 C CA . GLU A 1 99 ? -19.022 5.322 14.690 1.00 81.94 99 GLU A CA 1
ATOM 783 C C . GLU A 1 99 ? -18.690 6.820 14.705 1.00 81.94 99 GLU A C 1
ATOM 785 O O . GLU A 1 99 ? -19.592 7.664 14.714 1.00 81.94 99 GLU A O 1
ATOM 790 N N . LEU A 1 100 ? -17.402 7.174 14.654 1.00 81.06 100 LEU A N 1
ATOM 791 C CA . LEU A 1 100 ? -16.966 8.567 14.576 1.00 81.06 100 LEU A CA 1
ATOM 792 C C . LEU A 1 100 ? -17.403 9.226 13.260 1.00 81.06 100 LEU A C 1
ATOM 794 O O . LEU A 1 100 ? -17.888 10.360 13.273 1.00 81.06 100 LEU A O 1
ATOM 798 N N . ILE A 1 101 ? -17.282 8.520 12.134 1.00 82.81 101 ILE A N 1
ATOM 799 C CA . ILE A 1 101 ? -17.744 8.988 10.820 1.00 82.81 101 ILE A CA 1
ATOM 800 C C . ILE A 1 101 ? -19.262 9.194 10.837 1.00 82.81 101 ILE A C 1
ATOM 802 O O . ILE A 1 101 ? -19.747 10.235 10.385 1.00 82.81 101 ILE A O 1
ATOM 806 N N . ALA A 1 102 ? -20.016 8.251 11.407 1.00 82.69 102 ALA A N 1
ATOM 807 C CA . ALA A 1 102 ? -21.464 8.365 11.554 1.00 82.69 102 ALA A CA 1
ATOM 808 C C . ALA A 1 102 ? -21.856 9.583 12.409 1.00 82.69 102 ALA A C 1
ATOM 810 O O . ALA A 1 102 ? -22.745 10.351 12.025 1.00 82.69 102 ALA A O 1
ATOM 811 N N . LEU A 1 103 ? -21.156 9.818 13.525 1.00 82.19 103 LEU A N 1
ATOM 812 C CA . LEU A 1 103 ? -21.365 10.985 14.383 1.00 82.19 103 LEU A CA 1
ATOM 813 C C . LEU A 1 103 ? -21.068 12.295 13.643 1.00 82.19 103 LEU A C 1
ATOM 815 O O . LEU A 1 103 ? -21.869 13.229 13.696 1.00 82.19 103 LEU A O 1
ATOM 819 N N . MET A 1 104 ? -19.951 12.376 12.920 1.00 80.81 104 MET A N 1
ATOM 820 C CA . MET A 1 104 ? -19.614 13.552 12.114 1.00 80.81 104 MET A CA 1
ATOM 821 C C . MET A 1 104 ? -20.655 13.807 11.019 1.00 80.81 104 MET A C 1
ATOM 823 O O . MET A 1 104 ? -21.085 14.947 10.839 1.00 80.81 104 MET A O 1
ATOM 827 N N . GLY A 1 105 ? -21.131 12.759 10.343 1.00 80.69 105 GLY A N 1
ATOM 828 C CA . GLY A 1 105 ? -22.232 12.843 9.381 1.00 80.69 105 GLY A CA 1
ATOM 829 C C . GLY A 1 105 ? -23.516 13.402 10.004 1.00 80.69 105 GLY A C 1
ATOM 830 O O . GLY A 1 105 ? -24.161 14.281 9.423 1.00 80.69 105 GLY A O 1
ATOM 831 N N . ALA A 1 106 ? -23.858 12.967 11.219 1.00 74.00 106 ALA A N 1
ATOM 832 C CA . ALA A 1 106 ? -25.003 13.476 11.976 1.00 74.00 106 ALA A CA 1
ATOM 833 C C . ALA A 1 106 ? -24.837 14.952 12.383 1.00 74.00 106 ALA A C 1
ATOM 835 O O . ALA A 1 106 ? -25.784 15.735 12.297 1.00 74.00 106 ALA A O 1
ATOM 836 N N . VAL A 1 107 ? -23.639 15.369 12.801 1.00 76.56 107 VAL A N 1
ATOM 837 C CA . VAL A 1 107 ? -23.347 16.774 13.133 1.00 76.56 107 VAL A CA 1
ATOM 838 C C . VAL A 1 107 ? -23.427 17.660 11.892 1.00 76.56 107 VAL A C 1
ATOM 840 O O . VAL A 1 107 ? -24.007 18.739 11.962 1.00 76.56 107 VAL A O 1
ATOM 843 N N . ILE A 1 108 ? -22.914 17.212 10.746 1.00 79.06 108 ILE A N 1
ATOM 844 C CA . ILE A 1 108 ? -22.992 17.956 9.481 1.00 79.06 108 ILE A CA 1
ATOM 845 C C . ILE A 1 108 ? -24.454 18.108 9.040 1.00 79.06 108 ILE A C 1
ATOM 847 O O . ILE A 1 108 ? -24.911 19.218 8.767 1.00 79.06 108 ILE A O 1
ATOM 851 N N . THR A 1 109 ? -25.220 17.016 9.029 1.00 74.88 109 THR A N 1
ATOM 852 C CA . THR A 1 109 ? -26.635 17.033 8.616 1.00 74.88 109 THR A CA 1
ATOM 853 C C . THR A 1 109 ? -27.520 17.863 9.549 1.00 74.88 109 THR A C 1
ATOM 855 O O . THR A 1 109 ? -28.388 18.596 9.070 1.00 74.88 109 THR A O 1
ATOM 858 N N . ASN A 1 110 ? -27.277 17.830 10.863 1.00 68.06 110 ASN A N 1
ATOM 859 C CA . ASN A 1 110 ? -28.011 18.656 11.828 1.00 68.06 110 ASN A CA 1
ATOM 860 C C . ASN A 1 110 ? -27.509 20.107 11.882 1.00 68.06 110 ASN A C 1
ATOM 862 O O . ASN A 1 110 ? -28.310 21.024 12.048 1.00 68.06 110 ASN A O 1
ATOM 866 N N . GLY A 1 111 ? -26.215 20.347 11.672 1.00 55.06 111 GLY A N 1
ATOM 867 C CA . GLY A 1 111 ? -25.621 21.683 11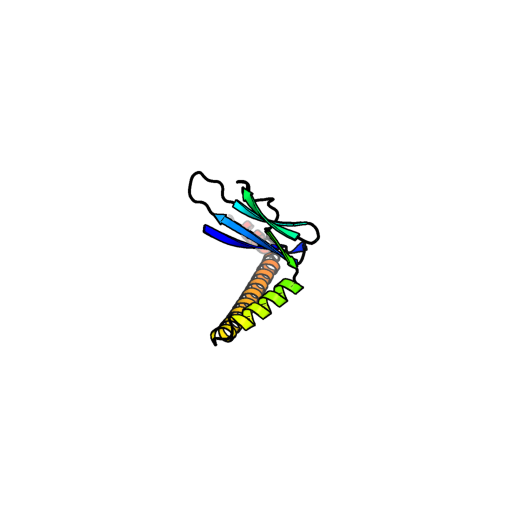.576 1.00 55.06 111 GLY A CA 1
ATOM 868 C C . GLY A 1 111 ? -26.112 22.471 10.358 1.00 55.06 111 GLY A C 1
ATOM 869 O O . GLY A 1 111 ? -26.177 23.701 10.404 1.00 55.06 111 GLY A O 1
ATOM 870 N N . MET A 1 112 ? -26.545 21.776 9.298 1.00 56.31 112 MET A N 1
ATOM 871 C CA . MET A 1 112 ? -27.237 22.384 8.156 1.00 56.31 112 MET A CA 1
ATOM 872 C C . MET A 1 112 ? -28.701 22.764 8.447 1.00 56.31 112 MET A C 1
ATOM 874 O O . MET A 1 112 ? -29.269 23.581 7.723 1.00 56.31 112 MET A O 1
ATOM 878 N N . ARG A 1 113 ? -29.319 22.265 9.529 1.00 51.97 113 ARG A N 1
ATOM 879 C CA . ARG A 1 113 ? -30.655 22.688 9.992 1.00 51.97 113 ARG A CA 1
ATOM 880 C C . ARG A 1 113 ? -30.544 23.830 11.006 1.00 51.97 113 ARG A C 1
ATOM 882 O O . ARG A 1 113 ? -30.883 23.689 12.177 1.00 51.97 113 ARG A O 1
ATOM 889 N N . ARG A 1 114 ? -30.067 24.996 10.569 1.00 49.59 114 ARG A N 1
ATOM 890 C CA . ARG A 1 114 ? -30.096 26.212 11.401 1.00 49.59 114 ARG A CA 1
ATOM 891 C C . ARG A 1 114 ? -31.549 26.727 11.500 1.00 49.59 114 ARG A C 1
ATOM 893 O O . ARG A 1 114 ? -32.165 26.917 10.452 1.00 49.59 114 ARG A O 1
ATOM 900 N N . PRO A 1 115 ? -32.115 26.981 12.697 1.00 52.44 115 PRO A N 1
ATOM 901 C CA . PRO A 1 115 ? -33.440 27.596 12.817 1.00 52.44 115 PRO A CA 1
ATOM 902 C C . PRO A 1 115 ? -33.437 29.035 12.258 1.00 52.44 115 PRO A C 1
ATOM 904 O O . PRO A 1 115 ? -32.373 29.668 12.204 1.00 52.44 115 PRO A O 1
ATOM 907 N N . PRO A 1 116 ? -34.594 29.569 11.812 1.00 54.75 116 PRO A N 1
ATOM 908 C CA . PRO A 1 116 ? -34.663 30.863 11.137 1.00 54.75 116 PRO A CA 1
ATOM 909 C C . PRO A 1 116 ? -34.139 31.997 12.030 1.00 54.75 116 PRO A C 1
ATOM 911 O O . PRO A 1 116 ? -34.530 32.146 13.182 1.00 54.75 116 PRO A O 1
ATOM 914 N N . ARG A 1 117 ? -33.253 32.831 11.471 1.00 62.22 117 ARG A N 1
ATOM 915 C CA . ARG A 1 117 ? -32.548 33.939 12.147 1.00 62.22 117 ARG A CA 1
ATOM 916 C C . ARG A 1 117 ? -33.400 35.191 12.423 1.00 62.22 117 ARG A C 1
ATOM 918 O O . ARG A 1 117 ? -32.835 36.244 12.705 1.00 62.22 117 ARG A O 1
ATOM 925 N N . ARG A 1 118 ? -34.732 35.123 12.346 1.00 62.56 118 ARG A N 1
ATOM 926 C CA . ARG A 1 118 ? -35.597 36.257 12.714 1.00 62.56 118 ARG A CA 1
ATOM 927 C C . ARG A 1 118 ? -36.319 35.954 14.025 1.00 62.56 118 ARG A C 1
ATOM 929 O O . ARG A 1 118 ? -37.037 34.956 14.072 1.00 62.56 118 ARG A O 1
ATOM 936 N N . PRO A 1 119 ? -36.158 36.783 15.074 1.00 58.06 119 PRO A N 1
ATOM 937 C CA . PRO A 1 119 ? -37.021 36.678 16.239 1.00 58.06 119 PRO A CA 1
ATOM 938 C C . PRO A 1 119 ? -38.480 36.911 15.803 1.00 58.06 119 PRO A C 1
ATOM 940 O O . PRO A 1 119 ? -38.720 37.735 14.915 1.00 58.06 119 PRO A O 1
ATOM 943 N N . PRO A 1 120 ? -39.454 36.185 16.379 1.00 62.75 120 PRO A N 1
ATOM 944 C CA . PRO A 1 120 ? -40.861 36.349 16.035 1.00 62.75 120 PRO A CA 1
ATOM 945 C C . PRO A 1 120 ? -41.304 37.790 16.315 1.00 62.75 120 PRO A C 1
ATOM 947 O O . PRO A 1 120 ? -40.987 38.343 17.367 1.00 62.75 120 PRO A O 1
ATOM 950 N N . GLU A 1 121 ? -42.044 38.395 15.381 1.00 63.69 121 GLU A N 1
ATOM 951 C CA . GLU A 1 121 ? -42.461 39.812 15.398 1.00 63.69 121 GLU A CA 1
ATOM 952 C C . GLU A 1 121 ? -43.133 40.250 16.712 1.00 63.69 121 GLU A C 1
ATOM 954 O O . GLU A 1 121 ? -43.042 41.412 17.107 1.00 63.69 121 GLU A O 1
ATOM 959 N N . ALA A 1 122 ? -43.725 39.302 17.444 1.00 61.19 122 ALA A N 1
ATOM 960 C CA . ALA A 1 122 ? -44.301 39.515 18.768 1.00 61.19 122 ALA A CA 1
ATOM 961 C C . ALA A 1 122 ? -43.295 40.055 19.810 1.00 61.19 122 ALA A C 1
ATOM 963 O O . ALA A 1 122 ? -43.699 40.772 20.725 1.00 61.19 122 ALA A O 1
ATOM 964 N N . LEU A 1 123 ? -41.998 39.748 19.678 1.00 58.34 123 LEU A N 1
ATOM 965 C CA . LEU A 1 123 ? -40.934 40.281 20.541 1.00 58.34 123 LEU A CA 1
ATOM 966 C C . LEU A 1 123 ? -40.490 41.690 20.126 1.00 58.34 123 LEU A C 1
ATOM 968 O O . LEU A 1 123 ? -40.192 42.508 20.990 1.00 58.34 123 LEU A O 1
ATOM 972 N N . MET A 1 124 ? -40.502 41.995 18.825 1.00 59.69 124 MET A N 1
ATOM 973 C CA . MET A 1 124 ? -40.141 43.325 18.316 1.00 59.69 124 MET A CA 1
ATOM 974 C C . MET A 1 124 ? -41.199 44.368 18.694 1.00 59.69 124 MET A C 1
ATOM 976 O O . MET A 1 124 ? -40.849 45.472 19.100 1.00 59.69 124 MET A O 1
ATOM 980 N N . ARG A 1 125 ? -42.486 43.995 18.658 1.00 59.62 125 ARG A N 1
ATOM 981 C CA . ARG A 1 125 ? -43.601 44.891 19.005 1.00 59.62 125 ARG A CA 1
ATOM 982 C C . ARG A 1 125 ? -43.614 45.295 20.486 1.00 59.62 125 ARG A C 1
ATOM 984 O O . ARG A 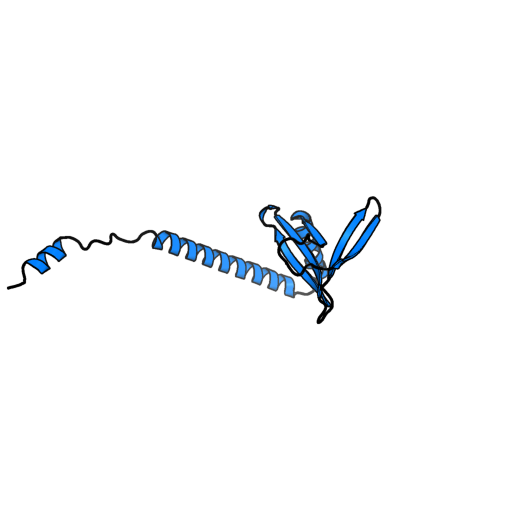1 125 ? -43.872 46.450 20.805 1.00 59.62 125 ARG A O 1
ATOM 991 N N . LYS A 1 126 ? -43.249 44.372 21.387 1.00 59.84 126 LYS A N 1
ATOM 992 C CA . LYS A 1 126 ? -43.157 44.641 22.836 1.00 59.84 126 LYS A CA 1
ATOM 993 C C . LYS A 1 126 ? -41.988 45.550 23.227 1.00 59.84 126 LYS A C 1
ATOM 995 O O . LYS A 1 126 ? -42.036 46.162 24.287 1.00 59.84 126 LYS A O 1
ATOM 1000 N N . LEU A 1 127 ? -40.947 45.635 22.397 1.00 57.78 127 LEU A N 1
ATOM 1001 C CA . LEU A 1 127 ? -39.802 46.521 22.633 1.00 57.78 127 LEU A CA 1
ATOM 1002 C C . LEU A 1 127 ? -40.055 47.951 22.136 1.00 57.78 127 LEU A C 1
ATOM 1004 O O . LEU A 1 127 ? -39.489 48.887 22.689 1.00 57.78 127 LEU A O 1
ATOM 1008 N N . THR A 1 128 ? -40.926 48.130 21.140 1.00 62.31 128 THR A N 1
ATOM 1009 C CA . THR A 1 128 ? -41.290 49.453 20.608 1.00 62.31 128 THR A CA 1
ATOM 1010 C C . THR A 1 128 ? -42.410 50.151 21.383 1.00 62.31 128 THR A C 1
ATOM 1012 O O . THR A 1 128 ? -42.492 51.369 21.335 1.00 62.31 128 THR A O 1
ATOM 1015 N N . GLU A 1 129 ? -43.258 49.416 22.111 1.00 59.94 129 GLU A N 1
ATOM 1016 C CA . GLU A 1 129 ? -44.371 49.991 22.895 1.00 59.94 129 GLU A CA 1
ATOM 1017 C C . GLU A 1 129 ? -43.959 50.484 24.300 1.00 59.94 129 GLU A C 1
ATOM 1019 O O . GLU A 1 129 ? -44.784 51.045 25.012 1.00 59.94 129 GLU A O 1
ATOM 1024 N N . ASN A 1 130 ? -42.693 50.306 24.702 1.00 56.94 130 ASN A N 1
ATOM 1025 C CA . ASN A 1 130 ? -42.214 50.569 26.069 1.00 56.94 130 ASN A CA 1
ATOM 1026 C C . ASN A 1 130 ? -41.101 51.633 26.172 1.00 56.94 130 ASN A C 1
ATOM 1028 O O . ASN A 1 130 ? -40.350 51.642 27.150 1.00 56.94 130 ASN A O 1
ATOM 1032 N N . GLN A 1 131 ? -40.973 52.527 25.190 1.00 54.41 131 GLN A N 1
ATOM 1033 C CA . GLN A 1 131 ? -40.148 53.732 25.338 1.00 54.41 131 GLN A CA 1
ATOM 1034 C C . GLN A 1 131 ? -41.056 54.954 25.581 1.00 54.41 131 GLN A C 1
ATOM 1036 O O . GLN A 1 131 ? -42.034 55.096 24.848 1.00 54.41 131 GLN A O 1
ATOM 1041 N N . PRO A 1 132 ? -40.786 55.768 26.624 1.00 56.06 132 PRO A N 1
ATOM 1042 C CA . PRO A 1 132 ? -41.608 56.921 27.005 1.00 56.06 132 PRO A CA 1
ATOM 1043 C C . PRO A 1 132 ? -41.552 58.072 25.996 1.00 56.06 132 PRO A C 1
ATOM 1045 O O . PRO A 1 132 ? -40.509 58.221 25.318 1.00 56.06 132 PRO A O 1
#

Nearest PDB structures (foldseek):
  3l0x-assembly1_A  TM=2.901E-01  e=6.248E+00  Saccharomyces cerevisiae
  6o1f-assembly1_I  TM=3.870E-01  e=8.801E+00  Glycine max

Radius of gyration: 28.15 Å; Cα contacts (8 Å, |Δi|>4): 122; chains: 1; bounding box: 69×75×49 Å

Secondary structure (DSSP, 8-state):
-EEEEEEEETTTTEEEEEEEEPPPSSSPPEEEEEEEETTEEEEEEEEPPS-GGGPPPSEEE-HHHHHHHHHHHHHHHTTSTHHHHHHHHHHHHHHHHHHHHHHHHHHHHHHT-PPPSS--HHHHHHHHTT--